Protein AF-A0A7W4VS37-F1 (afdb_monomer_lite)

Foldseek 3Di:
DVVVVVVVVVVVVVVVPDPPVPDDPVRNVVVVLVVLLVVLVVLLVQLQVLLVCQVVQPCVVVVQPGSLSVCCVVVVHDSLVSVVSPVSNVVCVVPVPCVVPSSPDPDDPPPPPDPDDPDPPDDDDDDDDDDDDDDDDDDDDDDDDDDDDDDDDDDDDDDDDDDDDD

Structure (mmCIF, N/CA/C/O backbone):
data_AF-A0A7W4VS37-F1
#
_entry.id   AF-A0A7W4VS37-F1
#
loop_
_atom_site.group_PDB
_atom_site.id
_atom_site.type_symbol
_atom_site.label_atom_id
_atom_site.label_alt_id
_atom_site.label_comp_id
_atom_site.label_asym_id
_atom_site.label_entity_id
_atom_site.label_seq_id
_atom_site.pdbx_PDB_ins_code
_atom_site.Cartn_x
_atom_site.Cartn_y
_atom_site.Cartn_z
_atom_site.occupancy
_atom_site.B_iso_or_equiv
_atom_site.auth_seq_id
_atom_site.auth_comp_id
_atom_site.auth_asym_id
_atom_site.auth_atom_id
_atom_site.pdbx_PDB_model_num
ATOM 1 N N . MET A 1 1 ? -2.289 -15.626 -6.500 1.00 70.00 1 MET A N 1
ATOM 2 C CA . MET A 1 1 ? -2.148 -14.180 -6.221 1.00 70.00 1 MET A CA 1
ATOM 3 C C . MET A 1 1 ? -3.450 -13.434 -6.461 1.00 70.00 1 MET A C 1
ATOM 5 O O . MET A 1 1 ? -4.067 -13.118 -5.460 1.00 70.00 1 MET A O 1
ATOM 9 N N . SER A 1 2 ? -3.919 -13.242 -7.706 1.00 84.94 2 SER A N 1
ATOM 10 C CA . SER A 1 2 ? -5.152 -12.470 -8.003 1.00 84.94 2 SER A CA 1
ATOM 11 C C . SER A 1 2 ? -6.362 -12.813 -7.104 1.00 84.94 2 SER A C 1
ATOM 13 O O . SER A 1 2 ? -6.890 -11.935 -6.426 1.00 84.94 2 SER A O 1
ATOM 15 N N . THR A 1 3 ? -6.729 -14.096 -6.991 1.00 92.69 3 THR A N 1
ATOM 16 C CA . THR A 1 3 ? -7.844 -14.555 -6.135 1.00 92.69 3 THR A CA 1
ATOM 17 C C . THR A 1 3 ? -7.645 -14.211 -4.656 1.00 92.69 3 THR A C 1
ATOM 19 O O . THR A 1 3 ? -8.550 -13.692 -4.017 1.00 92.69 3 THR A O 1
ATOM 22 N N . THR A 1 4 ? -6.442 -14.424 -4.117 1.00 93.38 4 THR A N 1
ATOM 23 C CA . THR A 1 4 ? -6.103 -14.086 -2.725 1.00 93.38 4 THR A CA 1
ATOM 24 C C . THR A 1 4 ? -6.168 -12.577 -2.480 1.00 93.38 4 THR A C 1
ATOM 26 O O . THR A 1 4 ? -6.651 -12.143 -1.442 1.00 93.38 4 THR A O 1
ATOM 29 N N . THR A 1 5 ? -5.731 -11.758 -3.443 1.00 91.25 5 THR A N 1
ATOM 30 C CA . THR A 1 5 ? -5.843 -10.294 -3.342 1.00 91.25 5 THR A CA 1
ATOM 31 C C . THR A 1 5 ? -7.278 -9.783 -3.478 1.00 91.25 5 THR A C 1
ATOM 33 O O . THR A 1 5 ? -7.560 -8.703 -2.970 1.00 91.25 5 THR A O 1
ATOM 36 N N . ALA A 1 6 ? -8.178 -10.537 -4.122 1.00 92.25 6 ALA A N 1
ATOM 37 C CA . ALA A 1 6 ? -9.613 -10.257 -4.094 1.00 92.25 6 ALA A CA 1
ATOM 38 C C . ALA A 1 6 ? -10.194 -10.581 -2.708 1.00 92.25 6 ALA A C 1
ATOM 40 O O . ALA A 1 6 ? -10.710 -9.684 -2.058 1.00 92.25 6 ALA A O 1
ATOM 41 N N . GLN A 1 7 ? -9.940 -11.783 -2.179 1.00 93.25 7 GLN A N 1
ATOM 42 C CA . GLN A 1 7 ? -10.376 -12.184 -0.831 1.00 93.25 7 GLN A CA 1
ATOM 43 C C . GLN A 1 7 ? -9.893 -11.225 0.273 1.00 93.25 7 GLN A C 1
ATOM 45 O O . GLN A 1 7 ? -10.627 -10.935 1.212 1.00 93.25 7 GLN A O 1
ATOM 50 N N . MET A 1 8 ? -8.668 -10.695 0.167 1.00 92.69 8 MET A N 1
ATOM 51 C CA . MET A 1 8 ? -8.165 -9.672 1.096 1.00 92.69 8 MET A CA 1
ATOM 52 C C . MET A 1 8 ? -8.905 -8.330 0.995 1.00 92.69 8 MET A C 1
ATOM 54 O O . MET A 1 8 ? -8.923 -7.597 1.979 1.00 92.69 8 MET A O 1
ATOM 58 N N . ARG A 1 9 ? -9.481 -7.989 -0.166 1.00 91.50 9 ARG A N 1
ATOM 59 C CA . ARG A 1 9 ? -10.342 -6.807 -0.326 1.00 91.50 9 ARG A CA 1
ATOM 60 C C . ARG A 1 9 ? -11.725 -7.066 0.245 1.00 91.50 9 ARG A C 1
ATOM 62 O O . ARG A 1 9 ? -12.144 -6.282 1.079 1.00 91.50 9 ARG A O 1
ATOM 69 N N . ASP A 1 10 ? -12.336 -8.204 -0.076 1.00 93.44 10 ASP A N 1
ATOM 70 C CA . ASP A 1 10 ? -13.645 -8.595 0.465 1.00 93.44 10 ASP A CA 1
ATOM 71 C C . ASP A 1 10 ? -13.641 -8.577 2.012 1.00 93.44 10 ASP A C 1
ATOM 73 O O . ASP A 1 10 ? -14.569 -8.085 2.650 1.00 93.44 10 ASP A O 1
ATOM 77 N N . LEU A 1 11 ? -12.548 -9.050 2.632 1.00 91.38 11 LEU A N 1
ATOM 78 C CA . LEU A 1 11 ? -12.339 -8.981 4.085 1.00 91.38 11 LEU A CA 1
ATOM 79 C C . LEU A 1 11 ? -12.090 -7.556 4.608 1.00 91.38 11 LEU A C 1
ATOM 81 O O . LEU A 1 11 ? -12.479 -7.253 5.733 1.00 91.38 11 LEU A O 1
ATOM 85 N N . ALA A 1 12 ? -11.431 -6.689 3.837 1.00 88.44 12 ALA A N 1
ATOM 86 C CA . ALA A 1 12 ? -11.206 -5.297 4.224 1.00 88.44 12 ALA A CA 1
ATOM 87 C C . ALA A 1 12 ? -12.494 -4.464 4.131 1.00 88.44 12 ALA A C 1
ATOM 89 O O . ALA A 1 12 ? -12.745 -3.644 5.012 1.00 88.44 12 ALA A O 1
ATOM 90 N N . ASP A 1 13 ? -13.325 -4.717 3.118 1.00 88.56 13 ASP A N 1
ATOM 91 C CA . ASP A 1 13 ? -14.637 -4.091 2.949 1.00 88.56 13 ASP A CA 1
ATOM 92 C C . ASP A 1 13 ? -15.581 -4.519 4.090 1.00 88.56 13 ASP A C 1
ATOM 94 O O . ASP A 1 13 ? -16.181 -3.668 4.741 1.00 88.56 13 ASP A O 1
ATOM 98 N N . ALA A 1 14 ? -15.588 -5.806 4.468 1.00 87.62 14 ALA A N 1
ATOM 99 C CA . ALA A 1 14 ? -16.332 -6.290 5.638 1.00 87.62 14 ALA A CA 1
ATOM 100 C C . ALA A 1 14 ? -15.887 -5.652 6.976 1.00 87.62 14 ALA A C 1
ATOM 102 O O . ALA A 1 14 ? -16.694 -5.517 7.895 1.00 87.62 14 ALA A O 1
ATOM 103 N N . VAL A 1 15 ? -14.616 -5.247 7.103 1.00 84.50 15 VAL A N 1
ATOM 104 C CA . VAL A 1 15 ? -14.120 -4.477 8.262 1.00 84.50 15 VAL A CA 1
ATOM 105 C C . VAL A 1 15 ? -14.509 -2.996 8.165 1.00 84.50 15 VAL A C 1
ATOM 107 O O . VAL A 1 15 ? -14.734 -2.367 9.196 1.00 84.50 15 VAL A O 1
ATOM 110 N N . ALA A 1 16 ? -14.621 -2.434 6.959 1.00 84.12 16 ALA A N 1
ATOM 111 C CA . ALA A 1 16 ? -15.089 -1.064 6.749 1.00 84.12 16 ALA A CA 1
ATOM 112 C C . ALA A 1 16 ? -16.597 -0.899 7.029 1.00 84.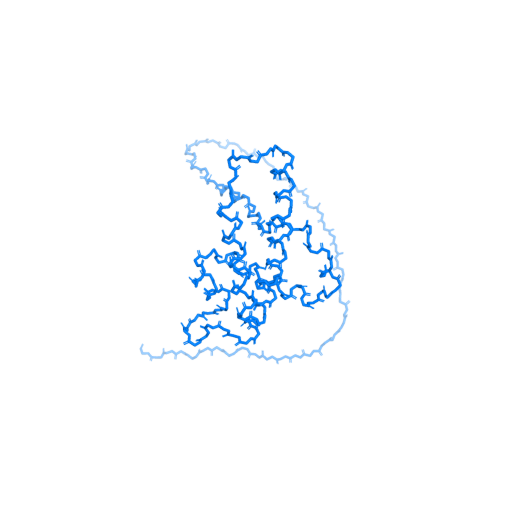12 16 ALA A C 1
ATOM 114 O O . ALA A 1 16 ? -17.006 0.154 7.518 1.00 84.12 16 ALA A O 1
ATOM 115 N N . ASP A 1 17 ? -17.396 -1.942 6.782 1.00 82.81 17 ASP A N 1
ATOM 116 C CA . ASP A 1 17 ? -18.826 -2.003 7.119 1.00 82.81 17 ASP A CA 1
ATOM 117 C C . ASP A 1 17 ? -19.092 -2.201 8.628 1.00 82.81 17 ASP A C 1
ATOM 119 O O . ASP A 1 17 ? -20.217 -2.005 9.099 1.00 82.81 17 ASP A O 1
ATOM 123 N N . ALA A 1 18 ? -18.078 -2.575 9.419 1.00 79.50 18 ALA A N 1
ATOM 124 C CA . ALA A 1 18 ? -18.223 -2.731 10.863 1.00 79.50 18 ALA A CA 1
ATOM 125 C C . ALA A 1 18 ? -18.452 -1.373 11.558 1.00 79.50 18 ALA A C 1
ATOM 127 O O . ALA A 1 18 ? -17.789 -0.375 11.274 1.00 79.50 18 ALA A O 1
ATOM 128 N N . SER A 1 19 ? -19.380 -1.331 12.520 1.00 71.88 19 SER A N 1
ATOM 129 C CA . SER A 1 19 ? -19.774 -0.092 13.206 1.00 71.88 19 SER A CA 1
ATOM 130 C C . SER A 1 19 ? -18.670 0.457 14.124 1.00 71.88 19 SER A C 1
ATOM 132 O O . SER A 1 19 ? -18.625 0.185 15.324 1.00 71.88 19 SER A O 1
ATOM 134 N N . VAL A 1 20 ? -17.814 1.317 13.565 1.00 81.00 20 VAL A N 1
ATOM 135 C CA . VAL A 1 20 ? -16.784 2.085 14.295 1.00 81.00 20 VAL A CA 1
ATOM 136 C C . VAL A 1 20 ? -17.388 2.943 15.419 1.00 81.00 20 VAL A C 1
ATOM 138 O O . VAL A 1 20 ? -16.744 3.189 16.433 1.00 81.00 20 VAL A O 1
ATOM 141 N N . TRP A 1 21 ? -18.644 3.371 15.269 1.00 72.88 21 TRP A N 1
ATOM 142 C CA . TRP A 1 21 ? -19.344 4.257 16.208 1.00 72.88 21 TRP A CA 1
ATOM 143 C C . TRP A 1 21 ? -19.782 3.591 17.518 1.00 72.88 21 TRP A C 1
ATOM 145 O O . TRP A 1 21 ? -20.185 4.294 18.442 1.00 72.88 21 TRP A O 1
ATOM 155 N N . SER A 1 22 ? -19.729 2.259 17.596 1.00 78.56 22 SER A N 1
ATOM 156 C CA . SER A 1 22 ? -20.139 1.479 18.773 1.00 78.56 22 SER A CA 1
ATOM 157 C C . SER A 1 22 ? -18.983 0.792 19.505 1.00 78.56 22 SER A C 1
ATOM 159 O O . SER A 1 22 ? -19.243 0.125 20.502 1.00 78.56 22 SER A O 1
ATOM 161 N N . MET A 1 23 ? -17.738 0.947 19.038 1.00 88.12 23 MET A N 1
ATOM 162 C CA . MET A 1 23 ? -16.571 0.380 19.721 1.00 88.12 23 MET A CA 1
ATOM 163 C C . MET A 1 23 ? -16.305 1.090 21.049 1.00 88.12 23 MET A C 1
ATOM 165 O O . MET A 1 23 ? -16.359 2.322 21.128 1.00 88.12 23 MET A O 1
ATOM 169 N N . ASP A 1 24 ? -15.929 0.329 22.075 1.00 91.19 24 ASP A N 1
ATOM 170 C CA . ASP A 1 24 ? -15.360 0.915 23.289 1.00 91.19 24 ASP A CA 1
ATOM 171 C C . ASP A 1 24 ? -13.891 1.369 23.063 1.00 91.19 24 ASP A C 1
ATOM 173 O O . ASP A 1 24 ? -13.246 0.954 22.093 1.00 91.19 24 ASP A O 1
ATOM 177 N N . PRO A 1 25 ? -13.316 2.236 23.923 1.00 93.50 25 PRO A N 1
ATOM 178 C CA . PRO A 1 25 ? -11.961 2.758 23.721 1.00 93.50 25 PRO A CA 1
ATOM 179 C C . PRO A 1 25 ? -10.841 1.702 23.684 1.00 93.50 25 PRO A C 1
ATOM 181 O O . PRO A 1 25 ? -9.823 1.922 23.023 1.00 93.50 25 PRO A O 1
ATOM 184 N N . ALA A 1 26 ? -10.990 0.576 24.387 1.00 92.69 26 ALA A N 1
ATOM 185 C CA . ALA A 1 26 ? -10.026 -0.521 24.374 1.00 92.69 26 ALA A CA 1
ATOM 186 C C . ALA A 1 26 ? -10.157 -1.361 23.095 1.00 92.69 26 ALA A C 1
ATOM 188 O O . ALA A 1 26 ? -9.138 -1.683 22.478 1.00 92.69 26 ALA A O 1
ATOM 189 N N . GLU A 1 27 ? -11.386 -1.643 22.653 1.00 89.56 27 GLU A N 1
ATOM 190 C CA . GLU A 1 27 ? -11.665 -2.297 21.367 1.00 89.56 27 GLU A CA 1
ATOM 191 C C . GLU A 1 27 ? -11.130 -1.470 20.185 1.00 89.56 27 GLU A C 1
ATOM 193 O O . GLU A 1 27 ? -10.389 -1.987 19.340 1.00 89.56 27 GLU A O 1
ATOM 198 N N . ALA A 1 28 ? -11.413 -0.164 20.161 1.00 90.69 28 ALA A N 1
ATOM 199 C CA . ALA A 1 28 ? -10.912 0.753 19.139 1.00 90.69 28 ALA A CA 1
ATOM 200 C C . ALA A 1 28 ? -9.372 0.837 19.142 1.00 90.69 28 ALA A C 1
ATOM 202 O O . ALA A 1 28 ? -8.737 0.831 18.083 1.00 90.69 28 ALA A O 1
ATOM 203 N N . GLY A 1 29 ? -8.754 0.865 20.330 1.00 92.88 29 GLY A N 1
ATOM 204 C CA . GLY A 1 29 ? -7.299 0.874 20.488 1.00 92.88 29 GLY A CA 1
ATOM 205 C C . GLY A 1 29 ? -6.629 -0.402 19.968 1.00 92.88 29 GLY A C 1
ATOM 206 O O . GLY A 1 29 ? -5.641 -0.322 19.234 1.00 92.88 29 GLY A O 1
ATOM 207 N N . ALA A 1 30 ? -7.178 -1.576 20.293 1.00 91.69 30 ALA A N 1
ATOM 208 C CA . ALA A 1 30 ? -6.692 -2.859 19.785 1.00 91.69 30 ALA A CA 1
ATOM 209 C C . ALA A 1 30 ? -6.848 -2.959 18.257 1.00 91.69 30 ALA A C 1
ATOM 211 O O . ALA A 1 30 ? -5.895 -3.305 17.552 1.00 91.69 30 ALA A O 1
ATOM 212 N N . THR A 1 31 ? -8.014 -2.566 17.738 1.00 90.44 31 THR A N 1
ATOM 213 C CA . THR A 1 31 ? -8.320 -2.562 16.300 1.00 90.44 31 THR A CA 1
ATOM 214 C C . THR A 1 31 ? -7.350 -1.672 15.516 1.00 90.44 31 THR A C 1
ATOM 216 O O . THR A 1 31 ? -6.818 -2.092 14.488 1.00 90.44 31 THR A O 1
ATOM 219 N N . LEU A 1 32 ? -7.026 -0.476 16.022 1.00 92.00 32 LEU A N 1
ATOM 220 C CA . LEU A 1 32 ? -6.067 0.432 15.381 1.00 92.00 32 LEU A CA 1
ATOM 221 C C . LEU A 1 32 ? -4.648 -0.163 15.288 1.00 92.00 32 LEU A C 1
ATOM 223 O O . LEU A 1 32 ? -3.955 0.041 14.285 1.00 92.00 32 LEU A O 1
ATOM 227 N N . VAL A 1 33 ? -4.209 -0.914 16.303 1.00 94.62 33 VAL A N 1
ATOM 228 C CA . VAL A 1 33 ? -2.906 -1.600 16.292 1.00 94.62 33 VAL A CA 1
ATOM 229 C C . VAL A 1 33 ? -2.874 -2.698 15.228 1.00 94.62 33 VAL A C 1
ATOM 231 O O . VAL A 1 33 ? -1.919 -2.750 14.449 1.00 94.62 33 VAL A O 1
ATOM 234 N N . GLU A 1 34 ? -3.909 -3.535 15.140 1.00 91.00 34 GLU A N 1
ATOM 235 C CA . GLU A 1 34 ? -3.964 -4.605 14.135 1.00 91.00 34 GLU A CA 1
ATOM 236 C C . GLU A 1 34 ? -4.111 -4.069 12.706 1.00 91.00 34 GLU A C 1
ATOM 238 O O . GLU A 1 34 ? -3.391 -4.518 11.813 1.00 91.00 34 GLU A O 1
ATOM 243 N N . LEU A 1 35 ? -4.925 -3.032 12.484 1.00 91.69 35 LEU A N 1
ATOM 244 C CA . LEU A 1 35 ? -5.002 -2.352 11.185 1.00 91.69 35 LEU A CA 1
ATOM 245 C C . LEU A 1 35 ? -3.653 -1.743 10.772 1.00 91.69 35 LEU A C 1
ATOM 247 O O . LEU A 1 35 ? -3.261 -1.841 9.609 1.00 91.69 35 LEU A O 1
ATOM 251 N N . THR A 1 36 ? -2.895 -1.178 11.717 1.00 93.81 36 THR A N 1
ATOM 252 C CA . THR A 1 36 ? -1.545 -0.649 11.450 1.00 93.81 36 THR A CA 1
ATOM 253 C C . THR A 1 36 ? -0.561 -1.764 11.073 1.00 93.81 36 THR A C 1
ATOM 255 O O . THR A 1 36 ? 0.232 -1.606 10.141 1.00 93.81 36 THR A O 1
ATOM 258 N N . ARG A 1 37 ? -0.627 -2.919 11.751 1.00 90.69 37 ARG A N 1
ATOM 259 C CA . ARG A 1 37 ? 0.179 -4.112 11.429 1.00 90.69 37 ARG A CA 1
ATOM 260 C C . ARG A 1 37 ? -0.171 -4.674 10.051 1.00 90.69 37 ARG A C 1
ATOM 262 O O . ARG A 1 37 ? 0.736 -4.970 9.272 1.00 90.69 37 ARG A O 1
ATOM 269 N N . LEU A 1 38 ? -1.459 -4.773 9.729 1.00 91.38 38 LEU A N 1
ATOM 270 C CA . LEU A 1 38 ? -1.945 -5.223 8.425 1.00 91.38 38 LEU A CA 1
ATOM 271 C C . LEU A 1 38 ? -1.502 -4.267 7.307 1.00 91.38 38 LEU A C 1
ATOM 273 O O . LEU A 1 38 ? -0.955 -4.712 6.298 1.00 91.38 38 LEU A O 1
ATOM 277 N N . ALA A 1 39 ? -1.637 -2.953 7.511 1.00 90.56 39 ALA A N 1
ATOM 278 C CA . ALA A 1 39 ? -1.162 -1.941 6.572 1.00 90.56 39 ALA A CA 1
ATOM 279 C C . ALA A 1 39 ? 0.353 -2.053 6.317 1.00 90.56 39 ALA A C 1
ATOM 281 O O . ALA A 1 39 ? 0.790 -1.976 5.168 1.00 90.56 39 ALA A O 1
ATOM 282 N N . ALA A 1 40 ? 1.159 -2.312 7.355 1.00 91.50 40 ALA A N 1
ATOM 283 C CA . ALA A 1 40 ? 2.595 -2.548 7.204 1.00 91.50 40 ALA A CA 1
ATOM 284 C C . ALA A 1 40 ? 2.893 -3.799 6.351 1.00 91.50 40 ALA A C 1
ATOM 286 O O . ALA A 1 40 ? 3.697 -3.720 5.419 1.00 91.50 40 ALA A O 1
ATOM 287 N N . GLN A 1 41 ? 2.207 -4.922 6.602 1.00 91.06 41 GLN A N 1
ATOM 288 C CA . GLN A 1 41 ? 2.349 -6.160 5.818 1.00 91.06 41 GLN A CA 1
ATOM 289 C C . GLN A 1 41 ? 1.973 -5.960 4.341 1.00 91.06 41 GLN A C 1
ATOM 291 O O . GLN A 1 41 ? 2.715 -6.378 3.447 1.00 91.06 41 GLN A O 1
ATOM 296 N N . VAL A 1 42 ? 0.855 -5.276 4.075 1.00 92.94 42 VAL A N 1
ATOM 297 C CA . VAL A 1 42 ? 0.417 -4.930 2.714 1.00 92.94 42 VAL A CA 1
ATOM 298 C C . VAL A 1 42 ? 1.427 -3.995 2.041 1.00 92.94 42 VAL A C 1
ATOM 300 O O . VAL A 1 42 ? 1.754 -4.206 0.874 1.00 92.94 42 VAL A O 1
ATOM 303 N N . SER A 1 43 ? 1.996 -3.026 2.769 1.00 92.19 43 SER A N 1
ATOM 304 C CA . SER A 1 43 ? 3.021 -2.118 2.235 1.00 92.19 43 SER A CA 1
ATOM 305 C C . SER A 1 43 ? 4.312 -2.848 1.834 1.00 92.19 43 SER A C 1
ATOM 307 O O . SER A 1 43 ? 4.890 -2.550 0.790 1.00 92.19 43 SER A O 1
ATOM 309 N N . GLU A 1 44 ? 4.732 -3.861 2.603 1.00 93.00 44 GLU A N 1
ATOM 310 C CA . GLU A 1 44 ? 5.909 -4.682 2.296 1.00 93.00 44 GLU A CA 1
ATOM 311 C C . GLU A 1 44 ? 5.666 -5.585 1.078 1.00 93.00 44 GLU A C 1
ATOM 313 O O . GLU A 1 44 ? 6.546 -5.766 0.232 1.00 93.00 44 GLU A O 1
ATOM 318 N N . LEU A 1 45 ? 4.464 -6.159 0.967 1.00 93.25 45 LEU A N 1
ATOM 319 C CA . LEU A 1 45 ? 4.065 -6.929 -0.208 1.00 93.25 45 LEU A CA 1
ATOM 320 C C . LEU A 1 45 ? 4.019 -6.036 -1.456 1.00 93.25 45 LEU A C 1
ATOM 322 O O . LEU A 1 45 ? 4.587 -6.404 -2.483 1.00 93.25 45 LEU A O 1
ATOM 326 N N . GLN A 1 46 ? 3.419 -4.846 -1.357 1.00 94.12 46 GLN A N 1
ATOM 327 C CA . GLN A 1 46 ? 3.383 -3.869 -2.445 1.00 94.12 46 GLN A CA 1
ATOM 328 C C . GLN A 1 46 ? 4.792 -3.441 -2.870 1.00 94.12 46 GLN A C 1
ATOM 330 O O . GLN A 1 46 ? 5.054 -3.367 -4.066 1.00 94.12 46 GLN A O 1
ATOM 335 N N . ALA A 1 47 ? 5.702 -3.188 -1.925 1.00 95.25 47 ALA A N 1
ATOM 336 C CA . ALA A 1 47 ? 7.081 -2.808 -2.224 1.00 95.25 47 ALA A CA 1
ATOM 337 C C . ALA A 1 47 ? 7.812 -3.897 -3.031 1.00 95.25 47 ALA A C 1
ATOM 339 O O . ALA A 1 47 ? 8.395 -3.600 -4.072 1.00 95.25 47 ALA A O 1
ATOM 340 N N . ARG A 1 48 ? 7.704 -5.168 -2.618 1.00 93.44 48 ARG A N 1
ATOM 341 C CA . ARG A 1 48 ? 8.268 -6.314 -3.359 1.00 93.44 48 ARG A CA 1
ATOM 342 C C . ARG A 1 48 ? 7.656 -6.473 -4.751 1.00 93.44 48 ARG A C 1
ATOM 344 O O . ARG A 1 48 ? 8.378 -6.634 -5.728 1.00 93.44 48 ARG A O 1
ATOM 351 N N . VAL A 1 49 ? 6.330 -6.368 -4.871 1.00 95.38 49 VAL A N 1
ATOM 352 C CA . VAL A 1 49 ? 5.655 -6.408 -6.181 1.00 95.38 49 VAL A CA 1
ATOM 353 C C . VAL A 1 49 ? 6.091 -5.231 -7.062 1.00 95.38 49 VAL A C 1
ATOM 355 O O . VAL A 1 49 ? 6.250 -5.411 -8.265 1.00 95.38 49 VAL A O 1
ATOM 358 N N . ALA A 1 50 ? 6.347 -4.053 -6.487 1.00 95.44 50 ALA A N 1
ATOM 359 C CA . ALA A 1 50 ? 6.817 -2.880 -7.218 1.00 95.44 50 ALA A CA 1
ATOM 360 C C . ALA A 1 50 ? 8.269 -3.025 -7.720 1.00 95.44 50 ALA A C 1
ATOM 362 O O . ALA A 1 50 ? 8.539 -2.636 -8.852 1.00 95.44 50 ALA A O 1
ATOM 363 N N . ALA A 1 51 ? 9.182 -3.616 -6.940 1.00 95.88 51 ALA A N 1
ATOM 364 C CA . ALA A 1 51 ? 10.546 -3.928 -7.394 1.00 95.88 51 ALA A CA 1
ATOM 365 C C . ALA A 1 51 ? 10.579 -5.040 -8.458 1.00 95.88 51 ALA A C 1
ATOM 367 O O . ALA A 1 51 ? 11.288 -4.926 -9.462 1.00 95.88 51 ALA A O 1
ATOM 368 N N . HIS A 1 52 ? 9.736 -6.069 -8.317 1.00 95.81 52 HIS A N 1
ATOM 369 C CA . HIS A 1 52 ? 9.574 -7.084 -9.357 1.00 95.81 52 HIS A CA 1
ATOM 370 C C . HIS A 1 52 ? 8.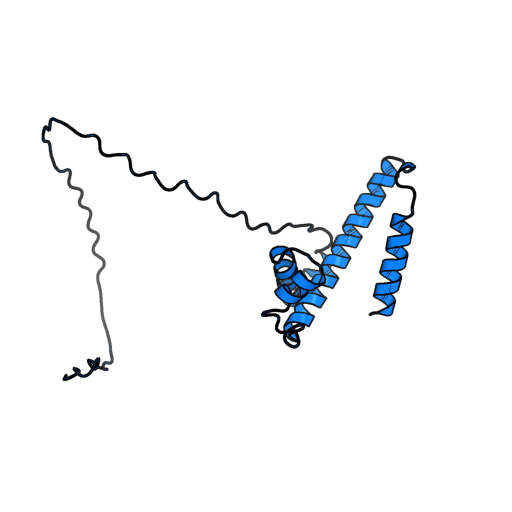984 -6.496 -10.651 1.00 95.81 52 HIS A C 1
ATOM 372 O O . HIS A 1 52 ? 9.504 -6.753 -11.736 1.00 95.81 52 HIS A O 1
ATOM 378 N N . ALA A 1 53 ? 7.952 -5.651 -10.544 1.00 95.94 53 ALA A N 1
ATOM 379 C CA . ALA A 1 53 ? 7.382 -4.923 -11.677 1.00 95.94 53 ALA A CA 1
ATOM 380 C C . ALA A 1 53 ? 8.425 -4.025 -12.369 1.00 95.94 53 ALA A C 1
ATOM 382 O O . ALA A 1 53 ? 8.387 -3.868 -13.587 1.00 95.94 53 ALA A O 1
ATOM 383 N N . ASP A 1 54 ? 9.371 -3.470 -11.607 1.00 96.25 54 ASP A N 1
ATOM 384 C CA . ASP A 1 54 ? 10.459 -2.647 -12.135 1.00 96.25 54 ASP A CA 1
ATOM 385 C C . ASP A 1 54 ? 11.507 -3.472 -12.885 1.00 96.25 54 ASP A C 1
ATOM 387 O O . ASP A 1 54 ? 11.922 -3.096 -13.983 1.00 96.25 54 ASP A O 1
ATOM 391 N N . THR A 1 55 ? 11.829 -4.654 -12.356 1.00 95.69 55 THR A N 1
ATOM 392 C CA . THR A 1 55 ? 12.693 -5.657 -12.998 1.00 95.69 55 THR A CA 1
ATOM 393 C C . THR A 1 55 ? 12.137 -6.144 -14.342 1.00 95.69 55 THR A C 1
ATOM 395 O O . THR A 1 55 ? 12.910 -6.348 -15.273 1.00 95.69 55 THR A O 1
ATOM 398 N N . ILE A 1 56 ? 10.813 -6.298 -14.476 1.00 96.75 56 ILE A N 1
ATOM 399 C CA . ILE A 1 56 ? 10.153 -6.682 -15.746 1.00 96.75 56 ILE A CA 1
ATOM 400 C C . ILE A 1 56 ? 9.646 -5.477 -16.564 1.00 96.75 56 ILE A C 1
ATOM 402 O O . ILE A 1 56 ? 8.943 -5.655 -17.556 1.00 96.75 56 ILE A O 1
ATOM 406 N N . HIS A 1 57 ? 10.003 -4.256 -16.154 1.00 94.50 57 HIS A N 1
ATOM 407 C CA . HIS A 1 57 ? 9.719 -2.992 -16.842 1.00 94.50 57 HIS A CA 1
ATOM 408 C C . HIS A 1 57 ? 8.226 -2.724 -17.147 1.00 94.50 57 HIS A C 1
ATOM 410 O O . HIS A 1 57 ? 7.872 -2.257 -18.235 1.00 94.50 57 HIS A O 1
ATOM 416 N N . VAL A 1 58 ? 7.334 -2.981 -16.181 1.00 96.50 58 VAL A N 1
ATOM 417 C CA . VAL A 1 58 ? 5.889 -2.720 -16.334 1.00 96.50 58 VAL A CA 1
ATOM 418 C C . VAL A 1 58 ? 5.624 -1.247 -16.675 1.00 96.50 58 VAL A C 1
ATOM 420 O O . VAL A 1 58 ? 6.072 -0.334 -15.978 1.00 96.50 58 VAL A O 1
ATOM 423 N N . GLY A 1 59 ? 4.840 -1.019 -17.731 1.00 91.12 59 GLY A N 1
ATOM 424 C CA . GLY A 1 59 ? 4.411 0.305 -18.172 1.00 91.12 59 GLY A CA 1
ATOM 425 C C . GLY A 1 59 ? 5.209 0.899 -19.336 1.00 91.12 59 GLY A C 1
ATOM 426 O O . GLY A 1 59 ? 4.816 1.952 -19.840 1.00 91.12 59 GLY A O 1
ATOM 427 N N . GLN A 1 60 ? 6.296 0.259 -19.789 1.00 91.88 60 GLN A N 1
ATOM 428 C CA . GLN A 1 60 ? 7.020 0.686 -21.001 1.00 91.88 60 GLN A CA 1
ATOM 429 C C . GLN A 1 60 ? 6.149 0.586 -22.263 1.00 91.88 60 GLN A C 1
ATOM 431 O O . GLN A 1 60 ? 6.226 1.438 -23.144 1.00 91.88 60 GLN A O 1
ATOM 436 N N . ASP A 1 61 ? 5.276 -0.420 -22.314 1.00 92.69 61 ASP A N 1
ATOM 437 C CA . ASP A 1 61 ? 4.269 -0.658 -23.352 1.00 92.69 61 ASP A CA 1
ATOM 438 C C . ASP A 1 61 ? 3.293 0.517 -23.529 1.00 92.69 61 ASP A C 1
ATOM 440 O O . ASP A 1 61 ? 2.923 0.857 -24.651 1.00 92.69 61 ASP A O 1
ATOM 444 N N . VAL A 1 62 ? 2.936 1.189 -22.431 1.00 92.69 62 VAL A N 1
ATOM 445 C CA . VAL A 1 62 ? 2.103 2.406 -22.425 1.00 92.69 62 VAL A CA 1
ATOM 446 C C . VAL A 1 62 ? 2.924 3.705 -22.365 1.00 92.69 62 VAL A C 1
ATOM 448 O O . VAL A 1 62 ? 2.396 4.765 -22.029 1.00 92.69 62 VAL A O 1
ATOM 451 N N . GLY A 1 63 ? 4.224 3.645 -22.676 1.00 92.31 63 GLY A N 1
ATOM 452 C CA . GLY A 1 63 ? 5.107 4.814 -22.765 1.00 92.31 63 GLY A CA 1
ATOM 453 C C . GLY A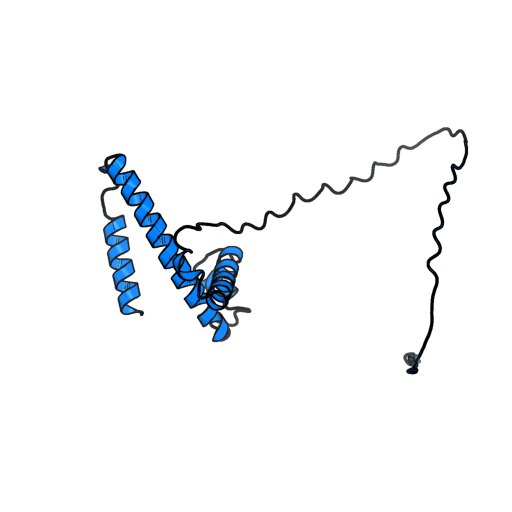 1 63 ? 5.472 5.464 -21.424 1.00 92.31 63 GLY A C 1
ATOM 454 O O . GLY A 1 63 ? 5.902 6.621 -21.393 1.00 92.31 63 GLY A O 1
ATOM 455 N N . ALA A 1 64 ? 5.306 4.768 -20.296 1.00 93.50 64 ALA A N 1
ATOM 456 C CA . ALA A 1 64 ? 5.723 5.291 -19.002 1.00 93.50 64 ALA A CA 1
ATOM 457 C C . ALA A 1 64 ? 7.252 5.237 -18.859 1.00 93.50 64 ALA A C 1
ATOM 459 O O . ALA A 1 64 ? 7.864 4.177 -18.924 1.00 93.50 64 ALA A O 1
ATOM 460 N N . SER A 1 65 ? 7.875 6.379 -18.556 1.00 93.69 65 SER A N 1
ATOM 461 C CA . SER A 1 65 ? 9.337 6.496 -18.412 1.00 93.69 65 SER A CA 1
ATOM 462 C C . SER A 1 65 ? 9.955 5.666 -17.277 1.00 93.69 65 SER A C 1
ATOM 464 O O . SER A 1 65 ? 11.172 5.523 -17.213 1.00 93.69 65 SER A O 1
ATOM 466 N N . SER A 1 66 ? 9.142 5.157 -16.349 1.00 94.56 66 SER A N 1
ATOM 467 C CA . SER A 1 66 ? 9.536 4.189 -15.321 1.00 94.56 66 SER A CA 1
ATOM 468 C C . SER A 1 66 ? 8.300 3.555 -14.688 1.00 94.56 66 SER A C 1
ATOM 470 O O . SER A 1 66 ? 7.232 4.175 -14.635 1.00 94.56 66 SER A O 1
ATOM 472 N N . THR A 1 67 ? 8.478 2.376 -14.103 1.00 97.00 67 THR A N 1
ATOM 473 C CA . THR A 1 67 ? 7.461 1.626 -13.354 1.00 97.00 67 THR A CA 1
ATOM 474 C C . THR A 1 67 ? 6.869 2.431 -12.202 1.00 97.00 67 THR A C 1
ATOM 476 O O . THR A 1 67 ? 5.664 2.417 -11.972 1.00 97.00 67 THR A O 1
ATOM 479 N N . ALA A 1 68 ? 7.695 3.213 -11.501 1.00 95.44 68 ALA A N 1
ATOM 480 C CA . ALA A 1 68 ? 7.229 4.117 -10.453 1.00 95.44 68 ALA A CA 1
ATOM 481 C C . ALA A 1 68 ? 6.326 5.241 -11.000 1.00 95.44 68 ALA A C 1
ATOM 483 O O . ALA A 1 68 ? 5.351 5.618 -10.352 1.00 95.44 68 ALA A O 1
ATOM 484 N N . ASN A 1 69 ? 6.609 5.771 -12.197 1.00 96.75 69 ASN A N 1
ATOM 485 C CA . ASN A 1 69 ? 5.749 6.772 -12.833 1.00 96.75 69 ASN A CA 1
ATOM 486 C C . ASN A 1 69 ? 4.448 6.146 -13.373 1.00 96.75 69 ASN A C 1
ATOM 488 O O . ASN A 1 69 ? 3.392 6.763 -13.244 1.00 96.75 69 ASN A O 1
ATOM 492 N N . TRP A 1 70 ? 4.503 4.913 -13.894 1.00 97.25 70 TRP A N 1
ATOM 493 C CA . TRP A 1 70 ? 3.317 4.113 -14.229 1.00 97.25 70 TRP A CA 1
ATOM 494 C C . TRP A 1 70 ? 2.437 3.878 -12.992 1.00 97.25 70 TRP A C 1
ATOM 496 O O . TRP A 1 70 ? 1.266 4.252 -12.992 1.00 97.25 70 TRP A O 1
ATOM 506 N N . LEU A 1 71 ? 3.011 3.368 -11.898 1.00 95.88 71 LEU A N 1
ATOM 507 C CA . LEU A 1 71 ? 2.305 3.083 -10.646 1.00 95.88 71 LEU A CA 1
ATOM 508 C C . LEU A 1 71 ? 1.660 4.342 -10.050 1.00 95.88 71 LEU A C 1
ATOM 510 O O . LEU A 1 71 ? 0.505 4.294 -9.620 1.00 95.88 71 LEU A O 1
ATOM 514 N N . ALA A 1 72 ? 2.377 5.472 -10.058 1.00 96.31 72 ALA A N 1
ATOM 515 C CA . ALA A 1 72 ? 1.851 6.767 -9.625 1.00 96.31 72 ALA A CA 1
ATOM 516 C C . ALA A 1 72 ? 0.622 7.197 -10.441 1.00 96.31 72 ALA A C 1
ATOM 518 O O . ALA A 1 72 ? -0.353 7.684 -9.874 1.00 96.31 72 ALA A O 1
ATOM 519 N N . HIS A 1 73 ? 0.644 6.979 -11.759 1.00 95.75 73 HIS A N 1
ATOM 520 C CA . HIS A 1 73 ? -0.482 7.298 -12.631 1.00 95.75 73 HIS A CA 1
ATOM 521 C C . HIS A 1 73 ? -1.682 6.368 -12.387 1.00 95.75 73 HIS A C 1
ATOM 523 O O . HIS A 1 73 ? -2.781 6.856 -12.132 1.00 95.75 73 HIS A O 1
ATOM 529 N N . GLN A 1 74 ? -1.464 5.047 -12.376 1.00 96.19 74 GLN A N 1
ATOM 530 C CA . GLN A 1 74 ? -2.530 4.046 -12.220 1.00 96.19 74 GLN A CA 1
ATOM 531 C C . GLN A 1 74 ? -3.244 4.130 -10.863 1.00 96.19 74 GLN A C 1
ATOM 533 O O . GLN A 1 74 ? -4.465 4.029 -10.787 1.00 96.19 74 GLN A O 1
ATOM 538 N N . THR A 1 75 ? -2.495 4.350 -9.779 1.00 93.94 75 THR A N 1
ATOM 539 C CA . THR A 1 75 ? -3.055 4.416 -8.413 1.00 93.94 75 THR A CA 1
ATOM 540 C C . THR A 1 75 ? -3.398 5.835 -7.959 1.00 93.94 75 THR A C 1
ATOM 542 O O . THR A 1 75 ? -3.848 6.023 -6.832 1.00 93.94 75 THR A O 1
ATOM 545 N N . LYS A 1 76 ? -3.163 6.847 -8.810 1.00 94.81 76 LYS A N 1
ATOM 546 C CA . LYS A 1 76 ? -3.288 8.284 -8.493 1.00 94.81 76 LYS A CA 1
ATOM 547 C C . LYS A 1 76 ? -2.477 8.731 -7.260 1.00 94.81 76 LYS A C 1
ATOM 549 O O . LYS A 1 76 ? -2.745 9.791 -6.696 1.00 94.81 76 LYS A O 1
ATOM 554 N N . THR A 1 77 ? -1.474 7.952 -6.841 1.00 93.38 77 THR A N 1
ATOM 555 C CA . THR A 1 77 ? -0.599 8.305 -5.715 1.00 93.38 77 THR A CA 1
ATOM 556 C C . THR A 1 77 ? 0.498 9.285 -6.132 1.00 93.38 77 THR A C 1
ATOM 558 O O . THR A 1 77 ? 0.794 9.485 -7.312 1.00 93.38 77 THR A O 1
ATOM 561 N N . THR A 1 78 ? 1.149 9.911 -5.152 1.00 95.38 78 THR A N 1
ATOM 562 C CA . THR A 1 78 ? 2.267 10.817 -5.439 1.00 95.38 78 THR A CA 1
ATOM 563 C C . THR A 1 78 ? 3.452 10.048 -6.029 1.00 95.38 78 THR A C 1
ATOM 565 O O . THR A 1 78 ? 3.779 8.943 -5.591 1.00 95.38 78 THR A O 1
ATOM 568 N N . ARG A 1 79 ? 4.181 10.667 -6.970 1.00 93.81 79 ARG A N 1
ATOM 569 C CA . ARG A 1 79 ? 5.431 10.086 -7.499 1.00 93.81 79 ARG A CA 1
ATOM 570 C C . ARG A 1 79 ? 6.410 9.724 -6.377 1.00 93.81 79 ARG A C 1
ATOM 572 O O . ARG A 1 79 ? 7.044 8.679 -6.444 1.00 93.81 79 ARG A O 1
ATOM 579 N N . ALA A 1 80 ? 6.508 10.552 -5.334 1.00 94.62 80 ALA A N 1
ATOM 580 C CA . ALA A 1 80 ? 7.383 10.300 -4.190 1.00 94.62 80 ALA A CA 1
ATOM 581 C C . ALA A 1 80 ? 7.038 8.991 -3.454 1.00 94.62 80 ALA A C 1
ATOM 583 O O . ALA A 1 80 ? 7.950 8.239 -3.116 1.00 94.62 80 ALA A O 1
ATOM 584 N N . ALA A 1 81 ? 5.748 8.692 -3.263 1.00 92.69 81 ALA A N 1
ATOM 585 C CA . ALA A 1 81 ? 5.300 7.429 -2.680 1.00 92.69 81 ALA A CA 1
ATOM 586 C C . ALA A 1 81 ? 5.610 6.233 -3.598 1.00 92.69 81 ALA A C 1
ATOM 588 O O . ALA A 1 81 ? 6.164 5.240 -3.135 1.00 92.69 81 ALA A O 1
ATOM 589 N N . ALA A 1 82 ? 5.341 6.347 -4.904 1.00 95.38 82 ALA A N 1
ATOM 590 C CA . ALA A 1 82 ? 5.605 5.269 -5.862 1.00 95.38 82 ALA A CA 1
ATOM 591 C C . ALA A 1 82 ? 7.107 4.943 -6.007 1.00 95.38 82 ALA A C 1
ATOM 593 O O . ALA A 1 82 ? 7.494 3.779 -5.917 1.00 95.38 82 ALA A O 1
ATOM 594 N N . TYR A 1 83 ? 7.974 5.957 -6.140 1.00 96.44 83 TYR A N 1
ATOM 595 C CA . TYR A 1 83 ? 9.434 5.768 -6.106 1.00 96.44 83 TYR A CA 1
ATOM 596 C C . TYR A 1 83 ? 9.918 5.247 -4.744 1.00 96.44 83 TYR A C 1
ATOM 598 O O . TYR A 1 83 ? 10.882 4.486 -4.682 1.00 96.44 83 TYR A O 1
ATOM 606 N N . GLY A 1 84 ? 9.257 5.643 -3.651 1.00 95.06 84 GLY A N 1
ATOM 607 C CA . GLY A 1 84 ? 9.507 5.111 -2.313 1.00 95.06 84 GLY A CA 1
ATOM 608 C C . GLY A 1 84 ? 9.246 3.607 -2.226 1.00 95.06 84 GLY A C 1
ATOM 609 O O . GLY A 1 84 ? 10.100 2.889 -1.716 1.00 95.06 84 GLY A O 1
ATOM 610 N N . ALA A 1 85 ? 8.121 3.135 -2.772 1.00 94.94 85 ALA A N 1
ATOM 611 C CA . ALA A 1 85 ? 7.740 1.724 -2.781 1.00 94.94 85 ALA A CA 1
ATOM 612 C C . ALA A 1 85 ? 8.690 0.856 -3.624 1.00 94.94 85 ALA A C 1
ATOM 614 O O . ALA A 1 85 ? 9.157 -0.167 -3.132 1.00 94.94 85 ALA A O 1
ATOM 615 N N . VAL A 1 86 ? 9.033 1.285 -4.848 1.00 96.38 86 VAL A N 1
ATOM 616 C CA . VAL A 1 86 ? 9.996 0.563 -5.708 1.00 96.38 86 VAL A CA 1
ATOM 617 C C . VAL A 1 86 ? 11.364 0.463 -5.026 1.00 96.38 86 VAL A C 1
ATOM 619 O O . VAL A 1 86 ? 11.927 -0.624 -4.927 1.00 96.38 86 VAL A O 1
ATOM 622 N N . ARG A 1 87 ? 11.880 1.575 -4.479 1.00 95.38 87 ARG A N 1
ATOM 623 C CA . ARG A 1 87 ? 13.162 1.569 -3.758 1.00 95.38 87 ARG A CA 1
ATOM 624 C C . ARG A 1 87 ? 13.118 0.683 -2.512 1.00 95.38 87 ARG A C 1
ATOM 626 O O . ARG A 1 87 ? 14.059 -0.065 -2.292 1.00 95.38 87 ARG A O 1
ATOM 633 N N . LEU A 1 88 ? 12.041 0.739 -1.726 1.00 94.38 88 LEU A N 1
ATOM 634 C CA . LEU A 1 88 ? 11.872 -0.122 -0.553 1.00 94.38 88 LEU A CA 1
ATOM 635 C C . LEU A 1 88 ? 11.867 -1.609 -0.942 1.00 94.38 88 LEU A C 1
ATOM 637 O O . LEU A 1 88 ? 12.433 -2.416 -0.216 1.00 94.38 88 LEU A O 1
ATOM 641 N N . GLY A 1 89 ? 11.275 -1.972 -2.084 1.00 94.94 89 GLY A N 1
ATOM 642 C CA . GLY A 1 89 ? 11.320 -3.339 -2.603 1.00 94.94 89 GLY A CA 1
ATOM 643 C C . GLY A 1 89 ? 12.748 -3.801 -2.893 1.00 94.94 89 GLY A C 1
ATOM 644 O O . GLY A 1 89 ? 13.170 -4.822 -2.357 1.00 94.94 89 GLY A O 1
ATOM 645 N N . HIS A 1 90 ? 13.516 -2.999 -3.638 1.00 94.81 90 HIS A N 1
ATOM 646 C CA . HIS A 1 90 ? 14.937 -3.261 -3.911 1.00 94.81 90 HIS A CA 1
ATOM 647 C C . HIS A 1 90 ? 15.771 -3.335 -2.614 1.00 94.81 90 HIS A C 1
ATOM 649 O O . HIS A 1 90 ? 16.571 -4.254 -2.439 1.00 94.81 90 HIS A O 1
ATOM 655 N N . ASP A 1 91 ? 15.534 -2.427 -1.657 1.00 93.31 91 ASP A N 1
ATOM 656 C CA . ASP A 1 91 ? 16.193 -2.425 -0.341 1.00 93.31 91 ASP A CA 1
ATOM 657 C C . ASP A 1 91 ? 15.870 -3.711 0.467 1.00 93.31 91 ASP A C 1
ATOM 659 O O . ASP A 1 91 ? 16.745 -4.245 1.155 1.00 93.31 91 ASP A O 1
ATOM 663 N N . LEU A 1 92 ? 14.638 -4.237 0.374 1.00 89.88 92 LEU A N 1
ATOM 664 C CA . LEU A 1 92 ? 14.177 -5.474 1.033 1.00 89.88 92 LEU A CA 1
ATOM 665 C C . LEU A 1 92 ? 14.689 -6.755 0.358 1.00 89.88 92 LEU A C 1
ATOM 667 O O . LEU A 1 92 ? 14.939 -7.749 1.046 1.00 89.88 92 LEU A O 1
ATOM 671 N N . GLU A 1 93 ? 14.835 -6.754 -0.967 1.00 86.88 93 GLU A N 1
ATOM 672 C CA . GLU A 1 93 ? 15.440 -7.858 -1.720 1.00 86.88 93 GLU A CA 1
ATOM 673 C C . GLU A 1 93 ? 16.932 -7.980 -1.395 1.00 86.88 93 GLU A C 1
ATOM 675 O O . GLU A 1 93 ? 17.401 -9.077 -1.084 1.00 86.88 93 GLU A O 1
ATOM 680 N N . ALA A 1 94 ? 17.644 -6.850 -1.326 1.00 85.44 94 ALA A N 1
ATOM 681 C CA . ALA A 1 94 ? 19.037 -6.796 -0.887 1.00 85.44 94 ALA A CA 1
ATOM 682 C C . ALA A 1 94 ? 19.237 -7.245 0.578 1.00 85.44 94 ALA A C 1
ATOM 684 O O . ALA A 1 94 ? 20.277 -7.812 0.913 1.00 85.44 94 ALA A O 1
ATOM 685 N N . HIS A 1 95 ? 18.246 -7.036 1.457 1.00 78.25 95 HIS A N 1
ATOM 686 C CA . HIS A 1 95 ? 18.344 -7.333 2.893 1.00 78.25 95 HIS A CA 1
ATOM 687 C C . HIS A 1 95 ? 17.281 -8.335 3.367 1.00 78.25 95 HIS A C 1
ATOM 689 O O . HIS A 1 95 ? 16.449 -8.050 4.234 1.00 78.25 95 HIS A O 1
ATOM 695 N N . ALA A 1 96 ? 17.359 -9.561 2.845 1.00 61.41 96 ALA A N 1
ATOM 696 C CA . ALA A 1 96 ? 16.450 -10.666 3.161 1.00 61.41 96 ALA A CA 1
ATOM 697 C C . ALA A 1 96 ? 16.254 -10.960 4.670 1.00 61.41 96 ALA A C 1
ATOM 699 O O . ALA A 1 96 ? 15.224 -11.520 5.054 1.00 61.41 96 ALA A O 1
ATOM 700 N N . SER A 1 97 ? 17.215 -10.595 5.525 1.00 54.88 97 SER A N 1
ATOM 701 C CA . SER A 1 97 ? 17.165 -10.750 6.987 1.00 54.88 97 SER A CA 1
ATOM 702 C C . SER A 1 97 ? 16.312 -9.688 7.699 1.00 54.88 97 SER A C 1
ATOM 704 O O . SER A 1 97 ? 15.708 -9.988 8.731 1.00 54.88 97 SER A O 1
ATOM 706 N N . THR A 1 98 ? 16.184 -8.476 7.147 1.00 57.59 98 THR A N 1
ATOM 707 C CA . THR A 1 98 ? 15.391 -7.375 7.736 1.00 57.59 98 THR A CA 1
ATOM 708 C C . THR A 1 98 ? 13.880 -7.616 7.615 1.00 57.59 98 THR A C 1
ATOM 710 O O . THR A 1 98 ? 13.101 -7.112 8.424 1.00 57.59 98 THR A O 1
ATOM 713 N N . ARG A 1 99 ? 13.476 -8.474 6.667 1.00 53.47 99 ARG A N 1
ATOM 714 C CA . ARG A 1 99 ? 12.097 -8.890 6.342 1.00 53.47 99 ARG A CA 1
ATOM 715 C C . ARG A 1 99 ? 11.233 -9.309 7.539 1.00 53.47 99 ARG A C 1
ATOM 717 O O . ARG A 1 99 ? 10.024 -9.143 7.515 1.00 53.47 99 ARG A O 1
ATOM 724 N N . ARG A 1 100 ? 11.817 -9.874 8.604 1.00 44.91 100 ARG A N 1
ATOM 725 C CA . ARG A 1 100 ? 11.045 -10.303 9.793 1.00 44.91 100 ARG A CA 1
ATOM 726 C C . ARG A 1 100 ? 10.745 -9.147 10.769 1.00 44.91 100 ARG A C 1
ATOM 728 O O . ARG A 1 100 ? 10.045 -9.354 11.753 1.00 44.91 100 ARG A O 1
ATOM 735 N N . ARG A 1 101 ? 11.299 -7.949 10.538 1.00 46.62 101 ARG A N 1
ATOM 736 C CA . ARG A 1 101 ? 11.309 -6.820 11.491 1.00 46.62 101 ARG A CA 1
ATOM 737 C C . ARG A 1 101 ? 10.634 -5.545 10.958 1.00 46.62 101 ARG A C 1
ATOM 739 O O . ARG A 1 101 ? 10.353 -4.642 11.742 1.00 46.62 101 ARG A O 1
ATOM 746 N N . SER A 1 102 ? 10.327 -5.483 9.662 1.00 55.66 102 SER A N 1
ATOM 747 C CA . SER A 1 102 ? 9.658 -4.366 8.966 1.00 55.66 102 SER A CA 1
ATOM 748 C C . SER A 1 102 ? 8.248 -4.048 9.485 1.00 55.66 102 SER A C 1
ATOM 750 O O . SER A 1 102 ? 7.805 -2.909 9.357 1.00 55.66 102 SER A O 1
ATOM 752 N N . ALA A 1 103 ? 7.578 -4.995 10.153 1.00 46.94 103 ALA A N 1
ATOM 753 C CA . ALA A 1 103 ? 6.235 -4.845 10.734 1.00 46.94 103 ALA A CA 1
ATOM 754 C C . ALA A 1 103 ? 6.094 -3.764 11.840 1.00 46.94 103 ALA A C 1
ATOM 756 O O . ALA A 1 103 ? 5.022 -3.628 12.424 1.00 46.94 103 ALA A O 1
ATOM 757 N N . GLY A 1 104 ? 7.157 -3.008 12.143 1.00 41.00 104 GLY A N 1
ATOM 758 C CA . GLY A 1 104 ? 7.157 -1.890 13.093 1.00 41.00 104 GLY A CA 1
ATOM 759 C C . GLY A 1 104 ? 7.645 -0.546 12.533 1.00 41.00 104 GLY A C 1
ATOM 760 O O . GLY A 1 104 ? 7.867 0.368 13.322 1.00 41.00 104 GLY A O 1
ATOM 761 N N . TRP A 1 105 ? 7.855 -0.397 11.217 1.00 38.50 105 TRP A N 1
ATOM 762 C CA . TRP A 1 105 ? 8.375 0.852 10.634 1.00 38.50 105 TRP A CA 1
ATOM 763 C C . TRP A 1 105 ? 7.375 1.517 9.679 1.00 38.50 105 TRP A C 1
ATOM 765 O O . TRP A 1 105 ? 7.472 1.384 8.462 1.00 38.50 105 TRP A O 1
ATOM 775 N N . VAL A 1 106 ? 6.454 2.320 10.225 1.00 47.78 106 VAL A N 1
ATOM 776 C CA . VAL A 1 106 ? 5.685 3.305 9.435 1.00 47.78 106 VAL A CA 1
ATOM 777 C C . VAL A 1 106 ? 6.522 4.576 9.227 1.00 47.78 106 VAL A C 1
ATOM 779 O O . VAL A 1 106 ? 6.219 5.676 9.681 1.00 47.78 106 VAL A O 1
ATOM 782 N N . GLY A 1 107 ? 7.667 4.402 8.571 1.00 43.03 107 GLY A N 1
ATOM 783 C CA . GLY A 1 107 ? 8.604 5.482 8.313 1.00 43.03 107 GLY A CA 1
ATOM 784 C C . GLY A 1 107 ? 8.284 6.225 7.029 1.00 43.03 107 GLY A C 1
ATOM 785 O O . GLY A 1 107 ? 8.690 5.834 5.933 1.00 43.03 107 GLY A O 1
ATOM 786 N N . GLY A 1 108 ? 7.641 7.380 7.164 1.00 43.34 108 GLY A N 1
ATOM 787 C CA . GLY A 1 108 ? 7.685 8.382 6.114 1.00 43.34 108 GLY A CA 1
ATOM 788 C C . GLY A 1 108 ? 9.126 8.850 5.907 1.00 43.34 108 GLY A C 1
ATOM 789 O O . GLY A 1 108 ? 9.570 9.780 6.575 1.00 43.34 108 GLY A O 1
ATOM 790 N N . CYS A 1 109 ? 9.844 8.282 4.930 1.00 38.00 109 CYS A N 1
ATOM 791 C CA . CYS A 1 109 ? 11.043 8.899 4.348 1.00 38.00 109 CYS A CA 1
ATOM 792 C C . CYS A 1 109 ? 10.659 10.139 3.519 1.00 38.00 109 CYS A C 1
ATOM 794 O O . CYS A 1 109 ? 11.001 10.267 2.340 1.00 38.00 109 CYS A O 1
ATOM 796 N N . GLY A 1 110 ? 9.981 11.092 4.160 1.00 40.47 110 GLY A N 1
ATOM 797 C CA . GLY A 1 110 ? 10.039 12.475 3.747 1.00 40.47 110 GLY A CA 1
ATOM 798 C C . GLY A 1 110 ? 11.500 12.892 3.821 1.00 40.47 110 GLY A C 1
ATOM 799 O O . GLY A 1 110 ? 12.040 13.102 4.904 1.00 40.47 110 GLY A O 1
ATOM 800 N N . ARG A 1 111 ? 12.160 12.996 2.664 1.00 44.09 111 ARG A N 1
ATOM 801 C CA . ARG A 1 111 ? 13.393 13.774 2.574 1.00 44.09 111 ARG A CA 1
ATOM 802 C C . ARG A 1 111 ? 13.017 15.198 2.942 1.00 44.09 111 ARG A C 1
ATOM 804 O O . ARG A 1 111 ? 12.490 15.925 2.099 1.00 44.09 111 ARG A O 1
ATOM 811 N N . SER A 1 112 ? 13.286 15.567 4.191 1.00 37.72 112 SER A N 1
ATOM 812 C CA . SER A 1 112 ? 13.291 16.945 4.652 1.00 37.72 112 SER A CA 1
ATOM 813 C C . SER A 1 112 ? 14.148 17.738 3.679 1.00 37.72 112 SER A C 1
ATOM 815 O O . SER A 1 112 ? 15.376 17.665 3.711 1.00 37.72 112 SER A O 1
ATOM 817 N N . SER A 1 113 ? 13.501 18.454 2.761 1.00 41.81 113 SER A N 1
ATOM 818 C CA . SER A 1 113 ? 14.205 19.454 1.977 1.00 41.81 113 SER A CA 1
ATOM 819 C C . SER A 1 113 ? 14.652 20.494 2.995 1.00 41.81 113 SER A C 1
ATOM 821 O O . SER A 1 113 ? 13.782 21.047 3.674 1.00 41.81 113 SER A O 1
ATOM 823 N N . PRO A 1 114 ? 15.965 20.731 3.179 1.00 43.56 114 PRO A N 1
ATOM 824 C CA . PRO A 1 114 ? 16.399 21.759 4.107 1.00 43.56 114 PRO A CA 1
ATOM 825 C C . PRO A 1 114 ? 15.743 23.075 3.675 1.00 43.56 114 PRO A C 1
ATOM 827 O O . PRO A 1 114 ? 15.614 23.308 2.464 1.00 43.56 114 PRO A O 1
ATOM 830 N N . PRO A 1 115 ? 15.297 23.925 4.619 1.00 44.66 115 PRO A N 1
ATOM 831 C CA . PRO A 1 115 ? 14.675 25.189 4.261 1.00 44.66 115 PRO A CA 1
ATOM 832 C C . PRO A 1 115 ? 15.619 25.932 3.320 1.00 44.66 115 PRO A C 1
ATOM 834 O O . PRO A 1 115 ? 16.801 26.113 3.635 1.00 44.66 115 PRO A O 1
ATOM 837 N N . ARG A 1 116 ? 15.116 26.319 2.138 1.00 49.19 116 ARG A N 1
ATOM 838 C CA . ARG A 1 116 ? 15.887 27.132 1.194 1.00 49.19 116 ARG A CA 1
ATOM 839 C C . ARG A 1 116 ? 16.335 28.366 1.967 1.00 49.19 116 ARG A C 1
ATOM 841 O O . ARG A 1 116 ? 15.493 29.182 2.335 1.00 49.19 116 ARG A O 1
ATOM 848 N N . LYS A 1 117 ? 17.641 28.482 2.241 1.00 48.38 117 LYS A N 1
ATOM 849 C CA . LYS A 1 117 ? 18.200 29.697 2.845 1.00 48.38 117 LYS A CA 1
ATOM 850 C C . LYS A 1 117 ? 17.709 30.868 1.989 1.00 48.38 117 LYS A C 1
ATOM 852 O O . LYS A 1 117 ? 17.880 30.785 0.767 1.00 48.38 117 LYS A O 1
ATOM 857 N N . PRO A 1 118 ? 17.091 31.911 2.570 1.00 44.12 118 PRO A N 1
ATOM 858 C CA . PRO A 1 118 ? 16.705 33.071 1.788 1.00 44.12 118 PRO A CA 1
ATOM 859 C C . PRO A 1 118 ? 17.962 33.596 1.099 1.00 44.12 118 PRO A C 1
ATOM 861 O O . PRO A 1 118 ? 18.977 33.856 1.748 1.00 44.12 118 PRO A O 1
ATOM 864 N N . THR A 1 119 ? 17.915 33.686 -0.230 1.00 56.84 119 THR A N 1
ATOM 865 C CA . THR A 1 119 ? 18.977 34.323 -1.008 1.00 56.84 119 THR A CA 1
ATOM 866 C C . THR A 1 119 ? 19.183 35.724 -0.445 1.00 56.84 119 THR A C 1
ATOM 868 O O . THR A 1 119 ? 18.188 36.442 -0.323 1.00 56.84 119 THR A O 1
ATOM 871 N N . PRO A 1 120 ? 20.413 36.136 -0.090 1.00 45.44 120 PRO A N 1
ATOM 872 C CA . PRO A 1 120 ? 20.632 37.454 0.478 1.00 45.44 120 PRO A CA 1
ATOM 873 C C . PRO A 1 120 ? 20.221 38.509 -0.547 1.00 45.44 120 PRO A C 1
ATOM 875 O O . PRO A 1 120 ? 20.889 38.700 -1.566 1.00 45.44 120 PRO A O 1
ATOM 878 N N . THR A 1 121 ? 19.100 39.181 -0.281 1.00 50.84 121 THR A N 1
ATOM 879 C CA . THR A 1 121 ? 18.630 40.314 -1.073 1.00 50.84 121 THR A CA 1
ATOM 880 C C . THR A 1 121 ? 19.727 41.364 -1.057 1.00 50.84 121 THR A C 1
ATOM 882 O O . THR A 1 121 ? 19.996 41.977 -0.024 1.00 50.84 121 THR A O 1
ATOM 885 N N . LYS A 1 122 ? 20.399 41.537 -2.199 1.00 48.84 122 LYS A N 1
ATOM 886 C CA . LYS A 1 122 ? 21.499 42.490 -2.356 1.00 48.84 122 LYS A CA 1
ATOM 887 C C . LYS A 1 122 ? 20.988 43.873 -1.918 1.00 48.84 122 LYS A C 1
ATOM 889 O O . LYS A 1 122 ? 20.015 44.341 -2.517 1.00 48.84 122 LYS A O 1
ATOM 894 N N . PRO A 1 123 ? 21.565 44.512 -0.882 1.00 40.62 123 PRO A N 1
ATOM 895 C CA . PRO A 1 123 ? 21.042 45.779 -0.394 1.00 40.62 123 PRO A CA 1
ATOM 896 C C . PRO A 1 123 ? 21.085 46.809 -1.522 1.00 40.62 123 PRO A C 1
ATOM 898 O O . PRO A 1 123 ? 22.073 46.905 -2.258 1.00 40.62 123 PRO A O 1
ATOM 901 N N . ARG A 1 124 ? 19.987 47.558 -1.681 1.00 42.84 124 ARG A N 1
ATOM 902 C CA . ARG A 1 124 ? 19.926 48.664 -2.641 1.00 42.84 124 ARG A CA 1
ATOM 903 C C . ARG A 1 124 ? 21.045 49.651 -2.310 1.00 42.84 124 ARG A C 1
ATOM 905 O O . ARG A 1 124 ? 21.248 49.988 -1.148 1.00 42.84 124 ARG A O 1
ATOM 912 N N . SER A 1 125 ? 21.764 50.084 -3.342 1.00 47.03 125 SER A N 1
ATOM 913 C CA . SER A 1 125 ? 22.891 51.009 -3.222 1.00 47.03 125 SER A CA 1
ATOM 914 C C . SER A 1 125 ? 22.487 52.278 -2.466 1.00 47.03 125 SER A C 1
ATOM 916 O O . SER A 1 125 ? 21.657 53.048 -2.954 1.00 47.03 125 SER A O 1
ATOM 918 N N . CYS A 1 126 ? 23.084 52.510 -1.295 1.00 35.84 126 CYS A N 1
ATOM 919 C CA . CYS A 1 126 ? 22.987 53.794 -0.611 1.00 35.84 126 CYS A CA 1
ATOM 920 C C . CYS A 1 126 ? 23.852 54.812 -1.358 1.00 35.84 126 CYS A C 1
ATOM 922 O O . CYS A 1 126 ? 25.080 54.723 -1.375 1.00 35.84 126 CYS A O 1
ATOM 924 N N . ASN A 1 127 ? 23.197 55.779 -1.992 1.00 41.72 127 ASN A N 1
ATOM 925 C CA . ASN A 1 127 ? 23.859 56.866 -2.691 1.00 41.72 127 ASN A CA 1
ATOM 926 C C . ASN A 1 127 ? 24.369 57.915 -1.682 1.00 41.72 127 ASN A C 1
ATOM 928 O O . ASN A 1 127 ? 23.599 58.378 -0.845 1.00 41.72 127 ASN A O 1
ATOM 932 N N . GLY A 1 128 ? 25.629 58.345 -1.810 1.00 35.53 128 GLY A N 1
ATOM 933 C CA . GLY A 1 128 ? 26.098 59.612 -1.237 1.00 35.53 128 GLY A CA 1
ATOM 934 C C . GLY A 1 128 ? 27.003 59.577 0.009 1.00 35.53 128 GLY A C 1
ATOM 935 O O . GLY A 1 128 ? 26.547 59.414 1.131 1.00 35.53 128 GLY A O 1
ATOM 936 N N . ARG A 1 129 ? 28.253 60.013 -0.228 1.00 34.81 129 ARG A N 1
ATOM 937 C CA . ARG A 1 129 ? 29.139 60.820 0.650 1.00 34.81 129 ARG A CA 1
ATOM 938 C C . ARG A 1 129 ? 30.002 60.148 1.751 1.00 34.81 129 ARG A C 1
ATOM 940 O O . ARG A 1 129 ? 29.523 59.549 2.697 1.00 34.81 129 ARG A O 1
ATOM 947 N N . LYS A 1 130 ? 31.296 60.523 1.663 1.00 36.12 130 LYS A N 1
ATOM 948 C CA . LYS A 1 130 ? 32.384 60.580 2.677 1.00 36.12 130 LYS A CA 1
ATOM 949 C C . LYS A 1 130 ? 33.136 59.272 3.022 1.00 36.12 130 LYS A C 1
ATOM 951 O O . LYS A 1 130 ? 32.675 58.423 3.768 1.00 36.12 130 LYS A O 1
ATOM 956 N N . ARG A 1 131 ? 34.389 59.204 2.539 1.00 42.12 131 ARG A N 1
ATOM 957 C CA . ARG A 1 131 ? 35.493 58.370 3.076 1.00 42.12 131 ARG A CA 1
ATOM 958 C C . ARG A 1 131 ? 35.936 58.899 4.458 1.00 42.12 131 ARG A C 1
ATOM 960 O O . ARG A 1 131 ? 35.770 60.096 4.699 1.00 42.12 131 ARG A O 1
ATOM 967 N N . PRO A 1 132 ? 36.605 58.077 5.290 1.00 44.97 132 PRO A N 1
ATOM 968 C CA . PRO A 1 132 ? 38.078 58.156 5.352 1.00 44.97 132 PRO A CA 1
ATOM 969 C C . PRO A 1 132 ? 38.801 56.811 5.113 1.00 44.97 132 PRO A C 1
ATOM 971 O O . PRO A 1 132 ? 38.185 55.794 4.812 1.00 44.97 132 PRO A O 1
ATOM 974 N N . ARG A 1 133 ? 40.142 56.839 5.156 1.00 38.34 133 ARG A N 1
ATOM 975 C CA . ARG A 1 133 ? 41.062 55.699 4.950 1.00 38.34 133 ARG A CA 1
ATOM 976 C C . ARG A 1 133 ? 41.437 55.043 6.289 1.00 38.34 133 ARG A C 1
ATOM 978 O O . ARG A 1 133 ? 41.578 55.787 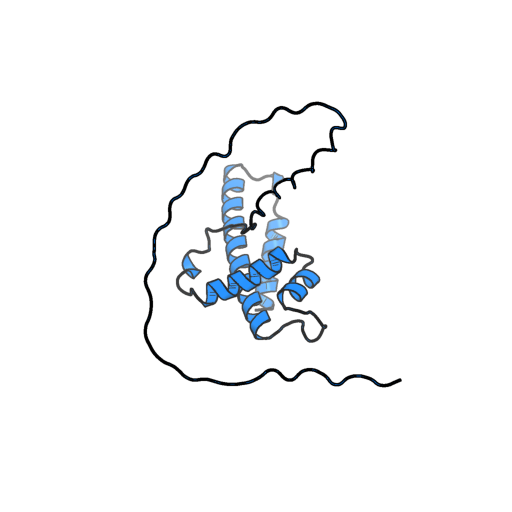7.249 1.00 38.34 133 ARG A O 1
ATOM 985 N N . CYS A 1 134 ? 41.753 53.739 6.301 1.00 33.69 134 CYS A N 1
ATOM 986 C CA . CYS A 1 134 ? 42.831 53.156 7.130 1.00 33.69 134 CYS A CA 1
ATOM 987 C C . CYS A 1 134 ? 43.151 51.682 6.772 1.00 33.69 134 CYS A C 1
ATOM 989 O O . CYS A 1 134 ? 42.248 50.858 6.757 1.00 33.69 134 CYS A O 1
ATOM 991 N N . GLY A 1 135 ? 44.440 51.382 6.535 1.00 33.25 135 GLY A N 1
ATOM 992 C CA . GLY A 1 135 ? 45.151 50.129 6.885 1.00 33.25 135 GLY A CA 1
ATOM 993 C C . GLY A 1 135 ? 44.743 48.755 6.295 1.00 33.25 135 GLY A C 1
ATOM 994 O O . GLY A 1 135 ? 43.653 48.271 6.576 1.00 33.25 135 GLY A O 1
ATOM 995 N N . PRO A 1 136 ? 45.651 48.027 5.604 1.00 41.09 136 PRO A N 1
ATOM 996 C CA . PRO A 1 136 ? 45.477 46.605 5.294 1.00 41.09 136 PRO A CA 1
ATOM 997 C C . PRO A 1 136 ? 46.089 45.697 6.380 1.00 41.09 136 PRO A C 1
ATOM 999 O O . PRO A 1 136 ? 47.306 45.683 6.572 1.00 41.09 136 PRO A O 1
ATOM 1002 N N . ALA A 1 137 ? 45.273 44.874 7.043 1.00 40.53 137 ALA A N 1
ATOM 1003 C CA . ALA A 1 137 ? 45.768 43.820 7.931 1.00 40.53 137 ALA A CA 1
ATOM 1004 C C . ALA A 1 137 ? 46.203 42.586 7.115 1.00 40.53 137 ALA A C 1
ATOM 1006 O O . ALA A 1 137 ? 45.393 41.968 6.426 1.00 40.53 137 ALA A O 1
ATOM 1007 N N . ARG A 1 138 ? 47.492 42.230 7.185 1.00 42.22 138 ARG A N 1
ATOM 1008 C CA . ARG A 1 138 ? 48.042 41.000 6.593 1.00 42.22 138 ARG A CA 1
ATOM 1009 C C . ARG A 1 138 ? 48.084 39.873 7.629 1.00 42.22 138 ARG A C 1
ATOM 1011 O O . ARG A 1 138 ? 48.751 40.015 8.647 1.00 42.22 138 ARG A O 1
ATOM 1018 N N . SER A 1 139 ? 47.555 38.713 7.267 1.00 41.69 139 SER A N 1
ATOM 1019 C CA . SER A 1 139 ? 47.996 37.390 7.733 1.00 41.69 139 SER A CA 1
ATOM 1020 C C . SER A 1 139 ? 47.848 36.458 6.521 1.00 41.69 139 SER A C 1
ATOM 1022 O O . SER A 1 139 ? 46.750 36.243 6.032 1.00 41.69 139 SER A O 1
ATOM 1024 N N . ARG A 1 140 ? 48.904 36.035 5.812 1.00 39.50 140 ARG A N 1
ATOM 1025 C CA . ARG A 1 140 ? 50.101 35.310 6.272 1.00 39.50 140 ARG A CA 1
ATOM 1026 C C . ARG A 1 140 ? 49.704 34.197 7.239 1.00 39.50 140 ARG A C 1
ATOM 1028 O O . ARG A 1 140 ? 49.742 34.425 8.436 1.00 39.50 140 ARG A O 1
ATOM 1035 N N . TRP A 1 141 ? 49.435 33.015 6.689 1.00 37.84 141 TRP A N 1
ATOM 1036 C CA . TRP A 1 141 ? 50.232 31.812 6.948 1.00 37.84 141 TRP A CA 1
ATOM 1037 C C . TRP A 1 141 ? 50.343 31.019 5.644 1.00 37.84 141 TRP A C 1
ATOM 1039 O O . TRP A 1 141 ? 49.354 30.820 4.944 1.00 37.84 141 TRP A O 1
ATOM 1049 N N . SER A 1 142 ? 51.567 30.619 5.315 1.00 36.69 142 SER A N 1
ATOM 1050 C CA . SER A 1 142 ? 51.861 29.681 4.237 1.00 36.69 142 SER A CA 1
ATOM 1051 C C . SER A 1 142 ? 52.308 28.390 4.900 1.00 36.69 142 SER A C 1
ATOM 1053 O O . SER A 1 142 ? 53.225 28.441 5.719 1.00 36.69 142 SER A O 1
ATOM 1055 N N . THR A 1 143 ? 51.733 27.256 4.512 1.00 43.12 143 THR A N 1
ATOM 1056 C CA . THR A 1 143 ? 52.310 25.948 4.835 1.00 43.12 143 THR A CA 1
ATOM 1057 C C . THR A 1 143 ? 52.622 25.246 3.526 1.00 43.12 143 TH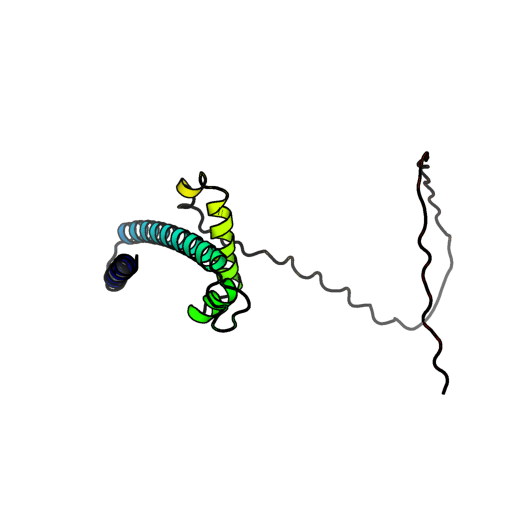R A C 1
ATOM 1059 O O . THR A 1 143 ? 51.732 24.930 2.740 1.00 43.12 143 THR A O 1
ATOM 1062 N N . THR A 1 144 ? 53.913 25.082 3.267 1.00 40.47 144 THR A N 1
ATOM 1063 C CA . THR A 1 144 ? 54.469 24.370 2.117 1.00 40.47 144 THR A CA 1
ATOM 1064 C C . THR A 1 144 ? 54.095 22.893 2.158 1.00 40.47 144 THR A C 1
ATOM 1066 O O . THR A 1 144 ? 54.368 22.224 3.152 1.00 40.47 144 THR A O 1
ATOM 1069 N N . ALA A 1 145 ? 53.548 22.377 1.057 1.00 38.53 145 ALA A N 1
ATOM 1070 C CA . ALA A 1 145 ? 53.450 20.946 0.792 1.00 38.53 145 ALA A CA 1
ATOM 1071 C C . ALA A 1 145 ? 54.402 20.592 -0.362 1.00 38.53 145 ALA A C 1
ATOM 1073 O O . ALA A 1 145 ? 54.236 21.062 -1.487 1.00 38.53 145 ALA A O 1
ATOM 1074 N N . THR A 1 146 ? 55.428 19.808 -0.043 1.00 36.34 146 THR A N 1
ATOM 1075 C CA . THR A 1 146 ? 56.470 19.337 -0.965 1.00 36.34 146 THR A CA 1
ATOM 1076 C C . THR A 1 146 ? 55.945 18.244 -1.905 1.00 36.34 146 THR A C 1
ATOM 1078 O O . THR A 1 146 ? 55.144 17.406 -1.503 1.00 36.34 146 THR A O 1
ATOM 1081 N N . ALA A 1 147 ? 56.454 18.227 -3.138 1.00 41.88 147 ALA A N 1
ATOM 1082 C CA . ALA A 1 147 ? 56.311 17.178 -4.159 1.00 41.88 147 ALA A CA 1
ATOM 1083 C C . ALA A 1 147 ? 57.604 17.154 -5.020 1.00 41.88 147 ALA A C 1
ATOM 1085 O O . ALA A 1 147 ? 58.449 18.030 -4.802 1.00 41.88 147 ALA A O 1
ATOM 1086 N N . PRO A 1 148 ? 57.772 16.279 -6.044 1.00 64.69 148 PRO A N 1
ATOM 1087 C CA . PRO A 1 148 ? 57.036 15.058 -6.403 1.00 64.69 148 PRO A CA 1
ATOM 1088 C C . PRO A 1 148 ? 57.901 13.840 -5.963 1.00 64.69 148 PRO A C 1
ATOM 1090 O O . PRO A 1 148 ? 58.108 13.807 -4.749 1.00 64.69 148 PRO A O 1
ATOM 1093 N N . PRO A 1 149 ? 58.481 12.897 -6.765 1.00 54.94 149 PRO A N 1
ATOM 1094 C CA . PRO A 1 149 ? 58.343 12.447 -8.177 1.00 54.94 149 PRO A CA 1
ATOM 1095 C C . PRO A 1 149 ? 57.555 11.095 -8.267 1.00 54.94 149 PRO A C 1
ATOM 1097 O O . PRO A 1 149 ? 56.944 10.714 -7.278 1.00 54.94 149 PRO A O 1
ATOM 1100 N N . THR A 1 150 ? 57.432 10.308 -9.356 1.00 42.44 150 THR A N 1
ATOM 1101 C CA . THR A 1 150 ? 57.949 10.328 -10.751 1.00 42.44 150 THR A CA 1
ATOM 1102 C C . THR A 1 150 ? 56.974 9.585 -11.699 1.00 42.44 150 THR A C 1
ATOM 1104 O O . THR A 1 150 ? 56.258 8.709 -11.236 1.00 42.44 150 THR A O 1
ATOM 1107 N N . ALA A 1 151 ? 57.075 9.839 -13.016 1.00 40.88 151 ALA A N 1
ATOM 1108 C CA . ALA A 1 151 ? 56.657 8.996 -14.162 1.00 40.88 151 ALA A CA 1
ATOM 1109 C C . ALA A 1 151 ? 55.150 8.650 -14.367 1.00 40.88 151 ALA A C 1
ATOM 1111 O O . ALA A 1 151 ? 54.442 8.269 -13.449 1.00 40.88 151 ALA A O 1
ATOM 1112 N N . GLY A 1 152 ? 54.589 8.689 -15.584 1.00 34.69 152 GLY A N 1
ATOM 1113 C CA . GLY A 1 152 ? 55.120 9.210 -16.852 1.00 34.69 152 GLY A CA 1
ATOM 1114 C C . GLY A 1 152 ? 54.613 8.462 -18.092 1.00 34.69 152 GLY A C 1
ATOM 1115 O O . GLY A 1 152 ? 55.077 7.359 -18.357 1.00 34.69 152 GLY A O 1
ATOM 1116 N N . SER A 1 153 ? 53.731 9.079 -18.889 1.00 45.53 153 SER A N 1
ATOM 1117 C CA . SER A 1 153 ? 53.605 8.857 -20.348 1.00 45.53 153 SER A CA 1
ATOM 1118 C C . SER A 1 153 ? 52.683 9.907 -21.006 1.00 45.53 153 SER A C 1
ATOM 1120 O O . SER A 1 153 ? 51.868 10.495 -20.293 1.00 45.53 153 SER A O 1
ATOM 1122 N N . PRO A 1 154 ? 52.818 10.204 -22.319 1.00 47.72 154 PRO A N 1
ATOM 1123 C CA . PRO A 1 154 ? 52.343 11.470 -22.885 1.00 47.72 154 PRO A CA 1
ATOM 1124 C C . PRO A 1 154 ? 51.328 11.343 -24.047 1.00 47.72 154 PRO A C 1
ATOM 1126 O O . PRO A 1 154 ? 51.008 10.257 -24.517 1.00 47.72 154 PRO A O 1
ATOM 1129 N N . CYS A 1 155 ? 50.931 12.513 -24.566 1.00 31.41 155 CYS A N 1
ATOM 1130 C CA . CYS A 1 155 ? 50.338 12.768 -25.891 1.00 31.41 155 CYS A CA 1
ATOM 1131 C C . CYS A 1 155 ? 48.867 12.386 -26.162 1.00 31.41 155 CYS A C 1
ATOM 1133 O O . CYS A 1 155 ? 48.547 11.255 -26.515 1.00 31.41 155 CYS A O 1
ATOM 1135 N N . ARG A 1 156 ? 48.036 13.427 -26.340 1.00 40.72 156 ARG A N 1
ATOM 1136 C CA . ARG A 1 156 ? 47.467 13.730 -27.673 1.00 40.72 156 ARG A CA 1
ATOM 1137 C C . ARG A 1 156 ? 47.117 15.226 -27.821 1.00 40.72 156 ARG A C 1
ATOM 1139 O O . ARG A 1 156 ? 46.570 15.793 -26.880 1.00 40.72 156 ARG A O 1
ATOM 1146 N N . PRO A 1 157 ? 47.443 15.875 -28.957 1.00 46.53 157 PRO A N 1
ATOM 1147 C CA . PRO A 1 157 ? 47.162 17.295 -29.179 1.00 46.53 157 PRO A CA 1
ATOM 1148 C C . PRO A 1 157 ? 45.721 17.554 -29.643 1.00 46.53 157 PRO A C 1
ATOM 1150 O O . PRO A 1 157 ? 45.120 16.740 -30.345 1.00 46.53 157 PRO A O 1
ATOM 1153 N N . THR A 1 158 ? 45.195 18.725 -29.283 1.00 47.91 158 THR A N 1
ATOM 1154 C CA . THR A 1 158 ? 43.856 19.206 -29.651 1.00 47.91 158 THR A CA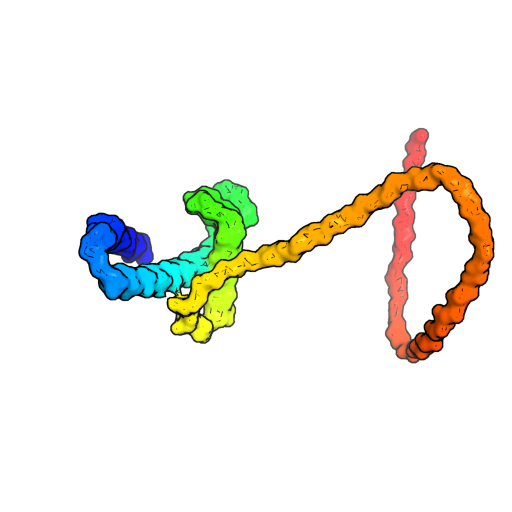 1
ATOM 1155 C C . THR A 1 158 ? 43.851 19.822 -31.052 1.00 47.91 158 THR A C 1
ATOM 1157 O O . THR A 1 158 ? 44.591 20.770 -31.311 1.00 47.91 158 THR A O 1
ATOM 1160 N N . THR A 1 159 ? 42.988 19.339 -31.946 1.00 58.28 159 THR A N 1
ATOM 1161 C CA . THR A 1 159 ? 42.796 19.921 -33.287 1.00 58.28 159 THR A CA 1
ATOM 1162 C C . THR A 1 159 ? 41.814 21.105 -33.235 1.00 58.28 159 THR A C 1
ATOM 1164 O O . THR A 1 159 ? 40.712 20.929 -32.711 1.00 58.28 159 THR A O 1
ATOM 1167 N N . PRO A 1 160 ? 42.142 22.292 -33.781 1.00 67.38 160 PRO A N 1
ATOM 1168 C CA . PRO A 1 160 ? 41.185 23.390 -33.931 1.00 67.38 160 PRO A CA 1
ATOM 1169 C C . PRO A 1 160 ? 40.252 23.180 -35.147 1.00 67.38 160 PRO A C 1
ATOM 1171 O O . PRO A 1 160 ? 40.648 22.530 -36.117 1.00 67.38 160 PRO A O 1
ATOM 1174 N N . PRO A 1 161 ? 39.019 23.726 -35.136 1.00 67.94 161 PRO A N 1
ATOM 1175 C CA . PRO A 1 161 ? 38.073 23.586 -36.244 1.00 67.94 161 PRO A CA 1
ATOM 1176 C C . PRO A 1 161 ? 38.446 24.466 -37.457 1.00 67.94 161 PRO A C 1
ATOM 1178 O O . PRO A 1 161 ? 39.029 25.538 -37.280 1.00 67.94 161 PRO A O 1
ATOM 1181 N N . PRO A 1 162 ? 38.082 24.062 -38.692 1.00 64.19 162 PRO A N 1
ATOM 1182 C CA . PRO A 1 162 ? 38.381 24.828 -39.899 1.00 64.19 162 PRO A CA 1
ATOM 1183 C C . PRO A 1 162 ? 37.540 26.108 -40.009 1.00 64.19 162 PRO A C 1
ATOM 1185 O O . PRO A 1 162 ? 36.351 26.138 -39.679 1.00 64.19 162 PRO A O 1
ATOM 1188 N N . SER A 1 163 ? 38.161 27.163 -40.532 1.00 53.50 163 SER A N 1
ATOM 1189 C CA . SER A 1 163 ? 37.520 28.444 -40.823 1.00 53.50 163 SER A CA 1
ATOM 1190 C C . SER A 1 163 ? 36.547 28.341 -42.003 1.00 53.50 163 SER A C 1
ATOM 1192 O O . SER A 1 163 ? 36.851 27.761 -43.045 1.00 53.50 163 SER A O 1
ATOM 1194 N N . ARG A 1 164 ? 35.367 28.957 -41.863 1.00 52.16 164 ARG A N 1
ATOM 1195 C CA . ARG A 1 164 ? 34.445 29.161 -42.988 1.00 52.16 164 ARG A CA 1
ATOM 1196 C C . ARG A 1 164 ? 34.923 30.347 -43.826 1.00 52.16 164 ARG A C 1
ATOM 1198 O O . ARG A 1 164 ? 35.113 31.434 -43.289 1.00 52.16 164 ARG A O 1
ATOM 1205 N N . ARG A 1 165 ? 35.062 30.140 -45.137 1.00 42.91 165 ARG A N 1
ATOM 1206 C CA . ARG A 1 165 ? 35.011 31.213 -46.138 1.00 42.91 165 ARG A CA 1
ATOM 1207 C C . ARG A 1 165 ? 33.566 31.372 -46.604 1.00 42.91 165 ARG A C 1
ATOM 1209 O O . ARG A 1 165 ? 32.996 30.383 -47.056 1.00 42.91 165 ARG A O 1
ATOM 1216 N N . CYS A 1 166 ? 33.051 32.591 -46.510 1.00 39.94 166 CYS A N 1
ATOM 1217 C CA . CYS A 1 166 ? 32.126 33.268 -47.423 1.00 39.94 166 CYS A CA 1
ATOM 1218 C C . CYS A 1 166 ? 32.231 34.757 -47.080 1.00 39.94 166 CYS A C 1
ATOM 1220 O O . CYS A 1 166 ? 32.093 35.058 -45.874 1.00 39.94 166 CYS A O 1
#

pLDDT: mean 71.69, std 23.99, range [31.41, 97.25]

Secondary structure (DSSP, 8-state):
-HHHHHHHHHHHHHHHSS-GGG--HHHHHHHHHHHHHHHHHHHHHHHHHHHHHHHTTTTTTTT-SSHHHHHHHHT---HHHHHHHHHHHHHHHHTTTGGGTGGG--------PPP-PPP--PPP-----------PPP------------------PPPPPPPPP-

Sequence (166 aa):
MSTTTAQMRDLADAVADASVWSMDPAEAGATLVELTRLAAQVSELQARVAAHADTIHVGQDVGASSTANWLAHQTKTTRAAAYGAVRLGHDLEAHASTRRRSAGWVGGCGRSSPPRKPTPTKPRSCNGRKRPRCGPARSRWSTTATAPPTAGSPCRPTTPPPSRRC

Radius of gyration: 31.26 Å; chains: 1; bounding box: 78×75×72 Å

Organism: NCBI:txid1036020